Protein AF-A0A432WE19-F1 (afdb_monomer_lite)

Radius of gyration: 10.97 Å; chains: 1; bounding box: 22×26×28 Å

pLDDT: mean 86.85, std 5.95, range [67.19, 95.38]

Foldseek 3Di:
DDPVLVVVVLVVCQVCVVVVRFFDFPVNLCVSVVNDCDPVNVVVLVVCVVVVQWDQPCDRRGRIGGDHRDPDD

Sequence (73 aa):
MNTERRQLIKSGFNRFYSEGFTKWSEENVKKIFDGELGSDEVGFLQSLEDKGYIKLVGEADCFVLILNKIDEL

Secondary structure (DSSP, 8-state):
--HHHHHHHHHHHHHHHHTT--EE-HHHHHHHTTT---HHHHHHHHHHHHTTSEEE---SS-SEEE-S-----

Organism: NCBI:txid1928574

Structure (mmCIF, N/CA/C/O backbone):
data_AF-A0A432WE19-F1
#
_entry.id   AF-A0A432WE19-F1
#
loop_
_atom_site.group_PDB
_atom_site.id
_atom_site.type_symbol
_atom_site.label_atom_id
_atom_site.label_alt_id
_atom_site.label_comp_id
_atom_site.label_asym_id
_atom_site.label_entity_id
_atom_site.label_seq_id
_atom_site.pdbx_PDB_ins_code
_atom_site.Cartn_x
_atom_site.Cartn_y
_atom_site.Cartn_z
_atom_site.occupancy
_atom_site.B_iso_or_equiv
_atom_site.auth_seq_id
_atom_site.auth_comp_id
_atom_site.auth_asym_id
_atom_site.auth_atom_id
_atom_site.pdbx_PDB_model_num
ATOM 1 N N . MET A 1 1 ? 12.279 -3.704 -8.449 1.00 76.44 1 MET A N 1
ATOM 2 C CA . MET A 1 1 ? 12.336 -3.418 -6.995 1.00 76.44 1 MET A CA 1
ATOM 3 C C . MET A 1 1 ? 12.883 -4.622 -6.228 1.00 76.44 1 MET A C 1
ATOM 5 O O . MET A 1 1 ? 12.416 -5.736 -6.457 1.00 76.44 1 MET A O 1
ATOM 9 N N . ASN A 1 2 ? 13.854 -4.407 -5.330 1.00 82.69 2 ASN A N 1
ATOM 10 C CA . ASN A 1 2 ? 14.500 -5.468 -4.543 1.00 82.69 2 ASN A CA 1
ATOM 11 C C . ASN A 1 2 ? 13.637 -5.963 -3.356 1.00 82.69 2 ASN A C 1
ATOM 13 O O . ASN A 1 2 ? 12.644 -5.338 -2.976 1.00 82.69 2 ASN A O 1
ATOM 17 N N . THR A 1 3 ? 14.013 -7.106 -2.775 1.00 86.75 3 THR A N 1
ATOM 18 C CA . THR A 1 3 ? 13.276 -7.754 -1.675 1.00 86.75 3 THR A CA 1
ATOM 19 C C . THR A 1 3 ? 13.242 -6.907 -0.402 1.00 86.75 3 THR A C 1
ATOM 21 O O . THR A 1 3 ? 12.209 -6.852 0.259 1.00 86.75 3 THR A O 1
ATOM 24 N N . GLU A 1 4 ? 14.331 -6.214 -0.067 1.00 85.69 4 GLU A N 1
ATOM 25 C CA . GLU A 1 4 ? 14.420 -5.385 1.143 1.00 85.69 4 GLU A CA 1
ATOM 26 C C . GLU A 1 4 ? 13.397 -4.244 1.131 1.00 85.69 4 GLU A C 1
ATOM 28 O O . GLU A 1 4 ? 12.682 -4.039 2.113 1.00 85.69 4 GLU A O 1
ATOM 33 N N . ARG A 1 5 ? 13.239 -3.562 -0.011 1.00 83.62 5 ARG A N 1
ATOM 34 C CA . ARG A 1 5 ? 12.268 -2.471 -0.166 1.00 83.62 5 ARG A CA 1
ATOM 35 C C . ARG A 1 5 ? 10.828 -2.967 -0.024 1.00 83.62 5 ARG A C 1
ATOM 37 O O . ARG A 1 5 ? 10.032 -2.343 0.674 1.00 83.62 5 ARG A O 1
ATOM 44 N N . ARG A 1 6 ? 10.508 -4.142 -0.588 1.00 88.00 6 ARG A N 1
ATOM 45 C CA . ARG A 1 6 ? 9.195 -4.803 -0.408 1.00 88.00 6 ARG A CA 1
ATOM 46 C C . ARG A 1 6 ? 8.895 -5.091 1.064 1.00 88.00 6 ARG A C 1
ATOM 48 O O . ARG A 1 6 ? 7.782 -4.838 1.522 1.00 88.00 6 ARG A O 1
ATOM 55 N N . GLN A 1 7 ? 9.884 -5.587 1.812 1.00 88.38 7 GLN A N 1
ATOM 56 C CA . GLN A 1 7 ? 9.735 -5.867 3.246 1.00 88.38 7 GLN A CA 1
ATOM 57 C C . GLN A 1 7 ? 9.541 -4.591 4.070 1.00 88.38 7 GLN A C 1
ATOM 59 O O . GLN A 1 7 ? 8.749 -4.589 5.016 1.00 88.38 7 GLN A O 1
ATOM 64 N N . LEU A 1 8 ? 10.213 -3.497 3.702 1.00 85.81 8 LEU A N 1
ATOM 65 C CA . LEU A 1 8 ? 10.059 -2.208 4.371 1.00 85.81 8 LEU A CA 1
ATOM 66 C C . LEU A 1 8 ? 8.637 -1.651 4.199 1.00 85.81 8 LEU A C 1
ATOM 68 O O . LEU A 1 8 ? 8.012 -1.266 5.186 1.00 85.81 8 LEU A O 1
ATOM 72 N N . ILE A 1 9 ? 8.086 -1.701 2.981 1.00 85.12 9 ILE A N 1
ATOM 73 C CA . ILE A 1 9 ? 6.702 -1.276 2.699 1.00 85.12 9 ILE A CA 1
ATOM 74 C C . ILE A 1 9 ? 5.705 -2.141 3.464 1.00 85.12 9 ILE A C 1
ATOM 76 O O . ILE A 1 9 ? 4.845 -1.609 4.162 1.00 85.12 9 ILE A O 1
ATOM 80 N N . LYS A 1 10 ? 5.856 -3.472 3.400 1.00 89.69 10 LYS A N 1
ATOM 81 C CA . LYS A 1 10 ? 5.030 -4.411 4.175 1.00 89.69 10 LYS A CA 1
ATOM 82 C C . LYS A 1 10 ? 5.052 -4.076 5.663 1.00 89.69 10 LYS A C 1
ATOM 84 O O . LYS A 1 10 ? 4.002 -4.034 6.297 1.00 89.69 10 LYS A O 1
ATOM 89 N N . SER A 1 11 ? 6.234 -3.830 6.223 1.00 88.69 11 SER A N 1
ATOM 90 C CA . SER A 1 11 ? 6.386 -3.503 7.644 1.00 88.69 11 SER A CA 1
ATOM 91 C C . SER A 1 11 ? 5.718 -2.172 7.988 1.00 88.69 11 SER A C 1
ATOM 93 O O . SER A 1 11 ? 5.025 -2.085 9.001 1.00 88.69 11 SER A O 1
ATOM 95 N N . GLY A 1 12 ? 5.861 -1.160 7.127 1.00 86.75 12 GLY A N 1
ATOM 96 C CA . GLY A 1 12 ? 5.191 0.131 7.273 1.00 86.75 12 GLY A CA 1
ATOM 97 C C . GLY A 1 12 ? 3.668 0.002 7.237 1.00 86.75 12 GLY A C 1
ATOM 98 O O . GLY A 1 12 ? 2.993 0.469 8.152 1.00 86.75 12 GLY A O 1
ATOM 99 N N . PHE A 1 13 ? 3.126 -0.693 6.237 1.00 88.94 13 PHE A N 1
ATOM 100 C CA . PHE A 1 13 ? 1.682 -0.895 6.096 1.00 88.94 13 PHE A CA 1
ATOM 101 C C . PHE A 1 13 ? 1.115 -1.704 7.268 1.00 88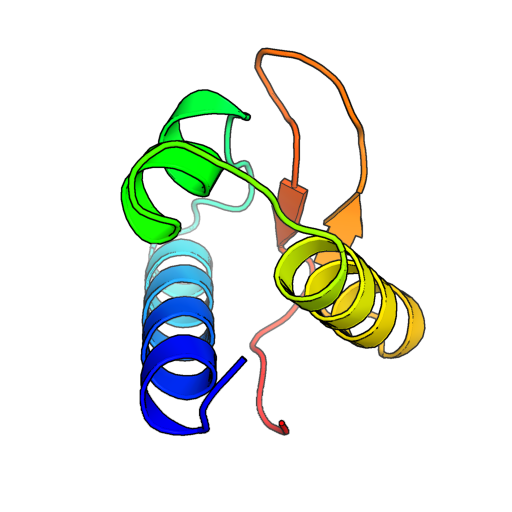.94 13 PHE A C 1
ATOM 103 O O . PHE A 1 13 ? 0.122 -1.298 7.866 1.00 88.94 13 PHE A O 1
ATOM 110 N N . ASN A 1 14 ? 1.775 -2.793 7.672 1.00 91.56 14 ASN A N 1
ATOM 111 C CA . ASN A 1 14 ? 1.327 -3.618 8.797 1.00 91.56 14 ASN A CA 1
ATOM 112 C C . ASN A 1 14 ? 1.352 -2.868 10.129 1.00 91.56 14 ASN A C 1
ATOM 114 O O . ASN A 1 14 ? 0.453 -3.050 10.954 1.00 91.56 14 ASN A O 1
ATOM 118 N N . ARG A 1 15 ? 2.367 -2.026 10.345 1.00 89.19 15 ARG A N 1
ATOM 119 C CA . ARG A 1 15 ? 2.438 -1.169 11.527 1.00 89.19 15 ARG A CA 1
ATOM 120 C C . ARG A 1 15 ? 1.262 -0.197 11.555 1.00 89.19 15 ARG A C 1
ATOM 122 O O . ARG A 1 15 ? 0.547 -0.157 12.548 1.00 89.19 15 ARG A O 1
ATOM 129 N N . PHE A 1 16 ? 1.032 0.520 10.460 1.00 85.75 16 PHE A N 1
ATOM 130 C CA . PHE A 1 16 ? -0.056 1.495 10.360 1.00 85.75 16 PHE A CA 1
ATOM 131 C C . PHE A 1 16 ? -1.427 0.843 10.542 1.00 85.75 16 PHE A C 1
ATOM 133 O O . PHE A 1 16 ? -2.231 1.325 11.336 1.00 85.75 16 PHE A O 1
ATOM 140 N N . TYR A 1 17 ? -1.649 -0.304 9.896 1.00 87.44 17 TYR A N 1
ATOM 141 C CA . TYR A 1 17 ? -2.861 -1.095 10.076 1.00 87.44 17 TYR A CA 1
ATOM 142 C C . TYR A 1 17 ? -3.091 -1.466 11.548 1.00 87.44 17 TYR A C 1
ATOM 144 O O . TYR A 1 17 ? -4.193 -1.297 12.064 1.00 87.44 17 TYR A O 1
ATOM 152 N N . SER A 1 18 ? -2.040 -1.905 12.248 1.00 87.31 18 SER A N 1
ATOM 153 C CA . SER A 1 18 ? -2.116 -2.271 13.672 1.00 87.31 18 SER A CA 1
ATOM 154 C C . SER A 1 18 ? -2.350 -1.065 14.591 1.00 87.31 18 SER A C 1
ATOM 156 O O . SER A 1 18 ? -2.946 -1.212 15.653 1.00 87.31 18 SER A O 1
ATOM 158 N N . GLU A 1 19 ? -1.909 0.126 14.183 1.00 87.44 19 GLU A N 1
ATOM 159 C CA . GLU A 1 19 ? -2.150 1.398 14.877 1.00 87.44 19 GLU A CA 1
ATOM 160 C C . GLU A 1 19 ? -3.529 2.012 14.527 1.00 87.44 19 GLU A C 1
ATOM 162 O O . GLU A 1 19 ? -3.884 3.070 15.044 1.00 87.44 19 GLU A O 1
ATOM 167 N N . GLY A 1 20 ? -4.333 1.355 13.677 1.00 86.12 20 GLY A N 1
ATOM 168 C CA . GLY A 1 20 ? -5.661 1.818 13.247 1.00 86.12 20 GLY A CA 1
ATOM 169 C C . GLY A 1 20 ? -5.640 2.834 12.098 1.00 86.12 20 GLY A C 1
ATOM 170 O O . GLY A 1 20 ? -6.690 3.332 11.688 1.00 86.12 20 GLY A O 1
ATOM 171 N N . PHE A 1 21 ? -4.463 3.129 11.543 1.00 85.31 21 PHE A N 1
ATOM 172 C CA . PHE A 1 21 ? -4.298 4.013 10.397 1.00 85.31 21 PHE A CA 1
ATOM 173 C C . PHE A 1 21 ? -4.361 3.213 9.096 1.00 85.31 21 PHE A C 1
ATOM 175 O O . PHE A 1 21 ? -3.424 2.513 8.722 1.00 85.31 21 PHE A O 1
ATOM 182 N N . THR A 1 22 ? -5.465 3.344 8.366 1.00 87.38 22 THR A N 1
ATOM 183 C CA . THR A 1 22 ? -5.668 2.617 7.103 1.00 87.38 22 THR A CA 1
ATOM 184 C C . THR A 1 22 ? -5.428 3.472 5.867 1.00 87.38 22 THR A C 1
ATOM 186 O O . THR A 1 22 ? -5.302 2.927 4.780 1.00 87.38 22 THR A O 1
ATOM 189 N N . LYS A 1 23 ? -5.340 4.799 5.991 1.00 91.38 23 LYS A N 1
ATOM 190 C CA . LYS A 1 23 ? -5.190 5.710 4.847 1.00 9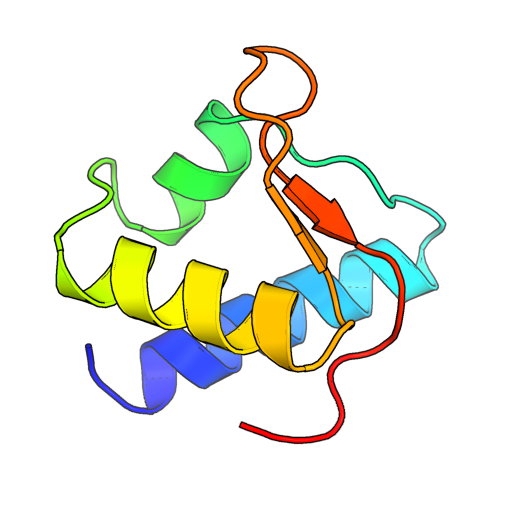1.38 23 LYS A CA 1
ATOM 191 C C . LYS A 1 23 ? -3.776 6.248 4.744 1.00 91.38 23 LYS A C 1
ATOM 1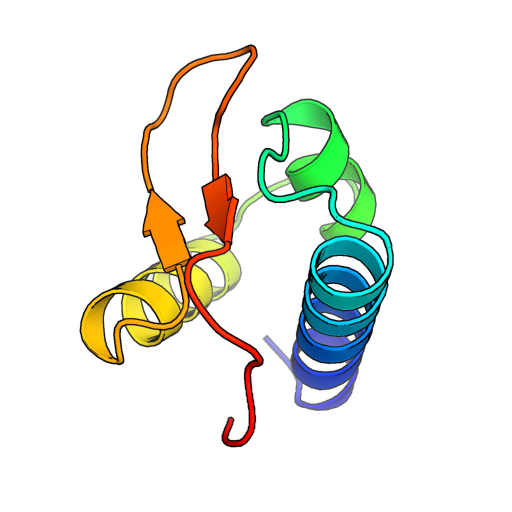93 O O . LYS A 1 23 ? -3.224 6.738 5.727 1.00 91.38 23 LYS A O 1
ATOM 198 N N . TRP A 1 24 ? -3.221 6.192 3.543 1.00 88.38 24 TRP A N 1
ATOM 199 C CA . TRP A 1 24 ? -1.926 6.768 3.211 1.00 88.38 24 TRP A CA 1
ATOM 200 C C . TRP A 1 24 ? -2.084 7.774 2.081 1.00 88.38 24 TRP A C 1
ATOM 202 O O . TRP A 1 24 ? -2.655 7.448 1.042 1.00 88.38 24 TRP A O 1
ATOM 212 N N . SER A 1 25 ? -1.562 8.983 2.282 1.00 87.19 25 SER A N 1
ATOM 213 C CA . SER A 1 25 ? -1.463 9.996 1.233 1.00 87.19 25 SER A CA 1
ATOM 214 C C . SER A 1 25 ? -0.394 9.622 0.209 1.00 87.19 25 SER A C 1
ATOM 216 O O . SER A 1 25 ? 0.521 8.839 0.491 1.00 87.19 25 SER A O 1
ATOM 218 N N . GLU A 1 26 ? -0.477 10.225 -0.974 1.00 84.75 26 GLU A N 1
ATOM 219 C CA . GLU A 1 26 ? 0.530 10.043 -2.022 1.00 84.75 26 GLU A CA 1
ATOM 220 C C . GLU A 1 26 ? 1.925 10.469 -1.533 1.00 84.75 26 GLU A C 1
ATOM 222 O O . GLU A 1 26 ? 2.922 9.815 -1.832 1.00 84.75 26 GLU A O 1
ATOM 227 N N . GLU A 1 27 ? 2.003 11.519 -0.711 1.00 85.19 27 GLU A N 1
ATOM 228 C CA . GLU A 1 27 ? 3.254 11.993 -0.114 1.00 85.19 27 GLU A CA 1
ATOM 229 C C . GLU A 1 27 ? 3.895 10.943 0.805 1.00 85.19 27 GLU A C 1
ATOM 231 O O . GLU A 1 27 ? 5.099 10.702 0.717 1.00 85.19 27 GLU A O 1
ATOM 236 N N . ASN A 1 28 ? 3.109 10.284 1.665 1.00 82.12 28 ASN A N 1
ATOM 237 C CA . ASN A 1 28 ? 3.622 9.233 2.549 1.00 82.12 28 ASN A CA 1
ATOM 238 C C . ASN A 1 28 ? 4.156 8.047 1.749 1.00 82.12 28 ASN A C 1
ATOM 240 O O . ASN A 1 28 ? 5.208 7.498 2.070 1.00 82.12 28 ASN A O 1
ATOM 244 N N . VAL A 1 29 ? 3.449 7.686 0.680 1.00 81.81 29 VAL A N 1
ATOM 245 C CA . VAL A 1 29 ? 3.875 6.629 -0.233 1.00 81.81 29 VAL A CA 1
ATOM 246 C C . VAL A 1 29 ? 5.181 7.029 -0.926 1.00 81.81 29 VAL A C 1
ATOM 248 O O . VAL A 1 29 ? 6.161 6.291 -0.846 1.00 81.81 29 VAL A O 1
ATOM 251 N N . LYS A 1 30 ? 5.263 8.233 -1.501 1.00 82.75 30 LYS A N 1
ATOM 252 C CA . LYS A 1 30 ? 6.489 8.752 -2.129 1.00 82.75 30 LYS A CA 1
ATOM 253 C C . LYS A 1 30 ? 7.669 8.824 -1.162 1.00 82.75 30 LYS A C 1
ATOM 255 O O . LYS A 1 30 ? 8.770 8.470 -1.559 1.00 82.75 30 LYS A O 1
ATOM 260 N N . LYS A 1 31 ? 7.467 9.204 0.105 1.00 81.25 31 LYS A N 1
ATOM 261 C CA . LYS A 1 31 ? 8.534 9.211 1.127 1.00 81.25 31 LYS A CA 1
ATOM 262 C C . LYS A 1 31 ? 9.156 7.833 1.353 1.00 81.25 31 LYS A C 1
ATOM 264 O O . LYS A 1 31 ? 10.345 7.757 1.627 1.00 81.25 31 LYS A O 1
ATOM 269 N N . ILE A 1 32 ? 8.381 6.755 1.226 1.00 76.81 32 ILE A N 1
ATOM 270 C CA . ILE A 1 32 ? 8.909 5.383 1.311 1.00 76.81 32 ILE A CA 1
ATOM 271 C C . ILE A 1 32 ? 9.666 4.977 0.046 1.00 76.81 32 ILE A C 1
ATOM 273 O O . ILE A 1 32 ? 10.605 4.183 0.105 1.00 76.81 32 ILE A O 1
ATOM 277 N N . PHE A 1 33 ? 9.268 5.528 -1.094 1.00 76.88 33 PHE A N 1
ATOM 278 C CA . PHE A 1 33 ? 9.871 5.242 -2.388 1.00 76.88 33 PHE A CA 1
ATOM 279 C C . PHE A 1 33 ? 10.949 6.254 -2.808 1.00 76.88 33 PHE A C 1
ATOM 281 O O . PHE A 1 33 ? 11.330 6.286 -3.975 1.00 76.88 33 PHE A O 1
ATOM 288 N N . ASP A 1 34 ? 11.495 7.034 -1.869 1.00 75.75 34 ASP A N 1
ATOM 289 C CA . ASP A 1 34 ? 12.515 8.064 -2.128 1.00 75.75 34 ASP A CA 1
ATOM 290 C C . ASP A 1 34 ? 12.094 9.101 -3.190 1.00 75.75 34 ASP A C 1
ATOM 292 O O . ASP A 1 34 ? 12.909 9.635 -3.936 1.00 75.75 34 ASP A O 1
ATOM 296 N N . GLY A 1 35 ? 10.797 9.410 -3.240 1.00 67.19 35 GLY A N 1
ATOM 297 C CA . GLY A 1 35 ? 10.221 10.507 -4.017 1.00 67.19 35 GLY A CA 1
ATOM 298 C C . GLY A 1 35 ? 9.520 10.097 -5.311 1.00 67.19 35 GLY A C 1
ATOM 299 O O . GLY A 1 35 ? 8.602 10.806 -5.725 1.00 67.19 35 GLY A O 1
ATOM 300 N N . GLU A 1 36 ? 9.860 8.953 -5.910 1.00 73.00 36 GLU A N 1
ATOM 301 C CA . GLU A 1 36 ? 9.293 8.538 -7.200 1.00 73.00 36 GLU A CA 1
ATOM 302 C C . GLU A 1 36 ? 8.700 7.126 -7.169 1.00 73.00 36 GLU A C 1
ATOM 304 O O . GLU A 1 36 ? 9.343 6.145 -6.800 1.00 73.00 36 GLU A O 1
ATOM 309 N N . LEU A 1 37 ? 7.441 7.033 -7.603 1.00 77.50 37 LEU A N 1
ATOM 310 C CA . LEU A 1 37 ? 6.767 5.772 -7.889 1.00 77.50 37 LEU A CA 1
ATOM 311 C C . LEU A 1 37 ? 7.139 5.336 -9.308 1.00 77.50 37 LEU A C 1
ATOM 313 O O . LEU A 1 37 ? 6.476 5.705 -10.278 1.00 77.50 37 LEU A O 1
ATOM 317 N N . GLY A 1 38 ? 8.224 4.573 -9.422 1.00 82.56 38 GLY A N 1
ATOM 318 C CA . GLY A 1 38 ? 8.608 3.920 -10.666 1.00 82.56 38 GLY A CA 1
ATOM 319 C C . GLY A 1 38 ? 7.631 2.810 -11.067 1.00 82.56 38 GLY A C 1
ATOM 320 O O . GLY A 1 38 ? 6.744 2.406 -10.311 1.00 82.56 38 GLY A O 1
ATOM 321 N N . SER A 1 39 ? 7.809 2.274 -12.275 1.00 86.00 39 SER A N 1
ATOM 322 C CA . SER A 1 39 ? 6.984 1.174 -12.795 1.00 86.00 39 SER A CA 1
ATOM 323 C C . SER A 1 39 ? 7.009 -0.070 -11.903 1.00 86.00 39 SER A C 1
ATOM 325 O O . SER A 1 39 ? 6.000 -0.761 -11.777 1.00 86.00 39 SER A O 1
ATOM 327 N N . ASP A 1 40 ? 8.143 -0.344 -11.258 1.00 86.19 40 ASP A N 1
ATOM 328 C CA . ASP A 1 40 ? 8.303 -1.494 -10.368 1.00 86.19 40 ASP A CA 1
ATOM 329 C C . ASP A 1 40 ? 7.511 -1.328 -9.064 1.00 86.19 40 ASP A C 1
ATOM 331 O O . ASP A 1 40 ? 6.917 -2.286 -8.564 1.00 86.19 40 ASP A O 1
ATOM 335 N N . GLU A 1 41 ? 7.519 -0.121 -8.500 1.00 86.31 41 GLU A N 1
ATOM 336 C CA . GLU A 1 41 ? 6.768 0.246 -7.304 1.00 86.31 41 GLU A CA 1
ATOM 337 C C . GLU A 1 41 ? 5.262 0.205 -7.571 1.00 86.31 41 GLU A C 1
ATOM 339 O O . GLU A 1 41 ? 4.512 -0.377 -6.786 1.00 86.31 41 GLU A O 1
ATOM 344 N N . VAL A 1 42 ? 4.831 0.751 -8.712 1.00 87.12 42 VAL A N 1
ATOM 345 C CA . VAL A 1 42 ? 3.432 0.696 -9.156 1.00 87.12 42 VAL A CA 1
ATOM 346 C C . VAL A 1 42 ? 2.984 -0.752 -9.349 1.00 87.12 42 VAL A C 1
ATOM 348 O O . VAL A 1 42 ? 1.958 -1.142 -8.795 1.00 87.12 42 VAL A O 1
ATOM 351 N N . GLY A 1 43 ? 3.774 -1.573 -10.049 1.00 90.88 43 GLY A N 1
ATOM 352 C CA . GLY A 1 43 ? 3.453 -2.988 -10.257 1.00 90.88 43 GLY A CA 1
ATOM 353 C C . GLY A 1 43 ? 3.366 -3.779 -8.949 1.00 90.88 43 GLY A C 1
ATOM 354 O O . GLY A 1 43 ? 2.534 -4.673 -8.801 1.00 90.88 43 GLY A O 1
ATOM 355 N N . PHE A 1 44 ? 4.178 -3.427 -7.952 1.00 90.00 44 PHE A N 1
ATOM 356 C CA . PHE A 1 44 ? 4.078 -4.035 -6.630 1.00 90.00 44 PHE A CA 1
ATOM 357 C C . PHE A 1 44 ? 2.817 -3.614 -5.870 1.00 90.00 44 PHE A C 1
ATOM 359 O O . PHE A 1 44 ? 2.146 -4.477 -5.304 1.00 90.00 44 PHE A O 1
ATOM 366 N N . LEU A 1 45 ? 2.469 -2.325 -5.869 1.00 90.62 45 LEU A N 1
ATOM 367 C CA . LEU A 1 45 ? 1.233 -1.848 -5.243 1.00 90.62 45 LEU A CA 1
ATOM 368 C C . LEU A 1 45 ? -0.003 -2.484 -5.892 1.00 90.62 45 LEU A C 1
ATOM 370 O O . LEU A 1 45 ? -0.884 -2.950 -5.175 1.00 90.62 45 LEU A O 1
ATOM 374 N N . GLN A 1 46 ? -0.017 -2.606 -7.221 1.00 93.12 46 GLN A N 1
ATOM 375 C CA . GLN A 1 46 ? -1.051 -3.345 -7.951 1.00 93.12 46 GLN A CA 1
ATOM 376 C C . GLN A 1 46 ? -1.118 -4.809 -7.503 1.00 93.12 46 GLN A C 1
ATOM 378 O O . GLN A 1 46 ? -2.194 -5.305 -7.196 1.00 93.12 46 GLN A O 1
ATOM 383 N N . SER A 1 47 ? 0.025 -5.486 -7.335 1.00 93.94 47 SER A N 1
ATOM 384 C CA . SER A 1 47 ? 0.030 -6.873 -6.845 1.00 93.94 47 SER A CA 1
ATOM 385 C C . SER A 1 47 ? -0.531 -7.030 -5.423 1.00 93.94 47 SER A C 1
ATOM 387 O O . SER A 1 47 ? -1.082 -8.077 -5.088 1.00 93.94 47 SER A O 1
ATOM 389 N N . LEU A 1 48 ? -0.393 -6.011 -4.567 1.00 93.75 48 LEU A N 1
ATOM 390 C CA . LEU A 1 48 ? -0.987 -6.007 -3.227 1.00 93.75 48 LEU A CA 1
ATOM 391 C C . LEU A 1 48 ? -2.493 -5.723 -3.271 1.00 93.75 48 LEU A C 1
ATOM 393 O O . LEU A 1 48 ? -3.233 -6.259 -2.446 1.00 93.75 48 LEU A O 1
ATOM 397 N N . GLU A 1 49 ? -2.933 -4.890 -4.214 1.00 95.31 49 GLU A N 1
ATOM 398 C CA . GLU A 1 49 ? -4.347 -4.628 -4.480 1.00 95.31 49 GLU A CA 1
ATOM 399 C C . GLU A 1 49 ? -5.051 -5.876 -5.025 1.00 95.31 49 GLU A C 1
ATOM 401 O O . GLU A 1 49 ? -6.079 -6.275 -4.481 1.00 95.31 49 GLU A O 1
ATOM 406 N N . ASP A 1 50 ? -4.446 -6.567 -5.994 1.00 95.38 50 ASP A N 1
ATOM 407 C CA . ASP A 1 50 ? -4.961 -7.822 -6.556 1.00 95.38 50 ASP A CA 1
ATOM 408 C C . ASP A 1 50 ? -5.100 -8.923 -5.491 1.00 95.38 50 ASP A C 1
ATOM 410 O O . ASP A 1 50 ? -6.033 -9.726 -5.523 1.00 95.38 50 ASP A O 1
ATOM 414 N N . LYS A 1 51 ? -4.188 -8.949 -4.510 1.00 94.44 51 LYS A N 1
ATOM 415 C CA . LYS A 1 51 ? -4.246 -9.861 -3.353 1.00 94.44 51 LYS A CA 1
ATOM 416 C C . LYS A 1 51 ? -5.233 -9.402 -2.265 1.00 94.44 51 LYS A C 1
ATOM 418 O O . LYS A 1 51 ? -5.432 -10.122 -1.290 1.00 94.44 51 LYS A O 1
ATOM 423 N N . GLY A 1 52 ? -5.846 -8.223 -2.398 1.00 94.25 52 GLY A N 1
ATOM 424 C CA . GLY A 1 52 ? -6.835 -7.689 -1.455 1.00 94.25 52 GLY A CA 1
ATOM 425 C C . GLY A 1 52 ? -6.252 -7.139 -0.148 1.00 94.25 52 GLY A C 1
ATOM 426 O O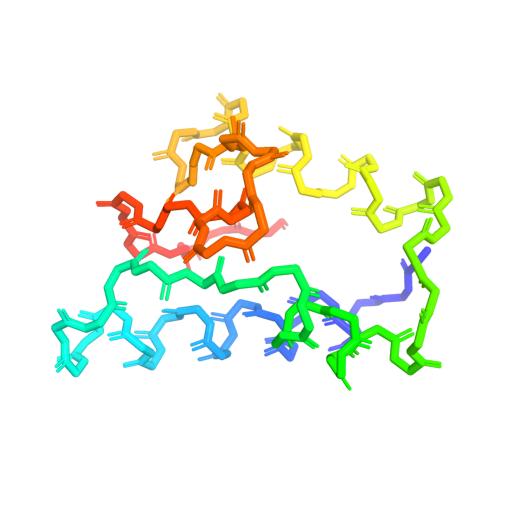 . GLY A 1 52 ? -6.980 -6.977 0.836 1.00 94.25 52 GLY A O 1
ATOM 427 N N . TYR A 1 53 ? -4.948 -6.853 -0.104 1.00 94.81 53 TYR A N 1
ATOM 428 C CA . TYR A 1 53 ? -4.316 -6.245 1.070 1.00 94.81 53 TYR A CA 1
ATOM 429 C C . TYR A 1 53 ? -4.518 -4.736 1.120 1.00 94.81 53 TYR A C 1
ATOM 431 O O . TYR A 1 53 ? -4.636 -4.160 2.204 1.00 94.81 53 TYR A O 1
ATOM 439 N N . ILE A 1 54 ? -4.560 -4.099 -0.048 1.00 94.88 54 ILE A N 1
ATOM 440 C CA . ILE A 1 54 ? -4.760 -2.661 -0.185 1.00 94.88 54 ILE A CA 1
ATOM 441 C C . ILE A 1 54 ? -5.799 -2.350 -1.262 1.00 94.88 54 ILE A C 1
ATOM 443 O O . ILE A 1 54 ? -6.234 -3.231 -1.995 1.00 94.88 54 ILE A O 1
ATOM 447 N N . LYS A 1 55 ? -6.159 -1.075 -1.371 1.00 95.19 55 LYS A N 1
ATOM 448 C CA . LYS A 1 55 ? -6.862 -0.494 -2.510 1.00 95.19 55 LYS A CA 1
ATOM 449 C C . LYS A 1 55 ? -6.163 0.792 -2.931 1.00 95.19 55 LYS A C 1
ATOM 451 O O . LYS A 1 55 ? -5.889 1.641 -2.076 1.00 95.19 55 LYS A O 1
ATOM 456 N N . LEU A 1 56 ? -5.891 0.943 -4.221 1.00 93.06 56 LEU A N 1
ATOM 457 C CA . LEU A 1 56 ? -5.380 2.177 -4.799 1.00 93.06 56 LEU A CA 1
ATOM 458 C C . LEU A 1 56 ? -6.563 3.108 -5.063 1.00 93.06 56 LEU A C 1
ATOM 460 O O . LEU A 1 56 ? -7.503 2.784 -5.784 1.00 93.06 56 LEU A O 1
ATOM 464 N N . VAL A 1 57 ? -6.542 4.261 -4.404 1.00 92.62 57 VAL A N 1
ATOM 465 C CA . VAL A 1 57 ? -7.611 5.264 -4.484 1.00 92.62 57 VAL A CA 1
ATOM 466 C C . VAL A 1 57 ? -7.192 6.412 -5.403 1.00 92.62 57 VAL A C 1
ATOM 468 O O . VAL A 1 57 ? -8.019 6.932 -6.143 1.00 92.62 57 VAL A O 1
ATOM 471 N N . GLY A 1 58 ? -5.898 6.754 -5.425 1.00 82.81 58 GLY A N 1
ATOM 472 C CA . GLY A 1 58 ? -5.352 7.753 -6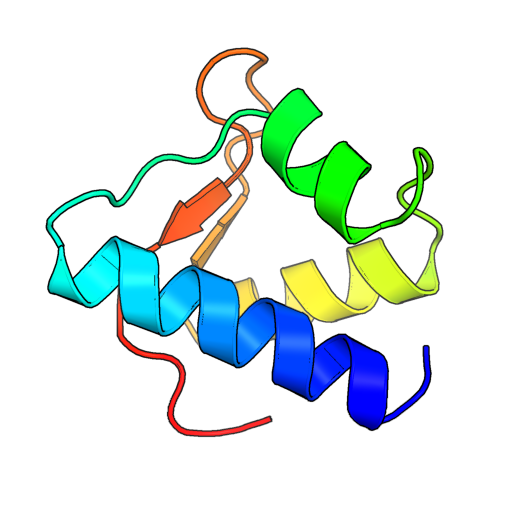.350 1.00 82.81 58 GLY A CA 1
ATOM 473 C C . GLY A 1 58 ? -5.705 9.207 -6.016 1.00 82.81 58 GLY A C 1
ATOM 474 O O . GLY A 1 58 ? -5.454 10.088 -6.833 1.00 82.81 58 GLY A O 1
ATOM 475 N N . GLU A 1 59 ? -6.266 9.477 -4.835 1.00 84.56 59 GLU A N 1
ATOM 476 C CA . GLU A 1 59 ? -6.538 10.833 -4.356 1.00 84.56 59 GLU A CA 1
ATOM 477 C C . GLU A 1 59 ? -5.354 11.363 -3.533 1.00 84.56 59 GLU A C 1
ATOM 479 O O . GLU A 1 59 ? -4.629 10.599 -2.893 1.00 84.56 59 GLU A O 1
ATOM 484 N N . ALA A 1 60 ? -5.163 12.686 -3.503 1.00 76.19 60 ALA A N 1
ATOM 485 C CA . ALA A 1 60 ? -4.035 13.307 -2.798 1.00 76.19 60 ALA A CA 1
ATOM 486 C C . ALA A 1 60 ? -3.998 12.933 -1.300 1.00 76.19 60 ALA A C 1
ATOM 488 O O . ALA A 1 60 ? -2.955 12.535 -0.770 1.00 76.19 60 ALA A O 1
ATOM 489 N N . ASP A 1 61 ? -5.161 12.981 -0.644 1.00 82.75 61 ASP A N 1
ATOM 490 C CA . ASP A 1 61 ? -5.317 12.706 0.790 1.00 82.75 61 ASP A CA 1
ATOM 491 C C . ASP A 1 61 ? -5.497 11.210 1.103 1.00 82.75 61 ASP A C 1
ATOM 493 O O . ASP A 1 61 ? -5.391 10.778 2.254 1.00 82.75 61 ASP A O 1
ATOM 497 N N . CYS A 1 62 ? -5.767 10.397 0.081 1.00 86.94 62 CYS A N 1
ATOM 498 C CA . CYS A 1 62 ? -5.906 8.954 0.188 1.00 86.94 62 CYS A CA 1
ATOM 499 C C . CYS A 1 62 ? -5.464 8.319 -1.129 1.00 86.94 62 CYS A C 1
ATOM 501 O O . CYS A 1 62 ? -6.243 8.158 -2.062 1.00 86.94 62 CYS A O 1
ATOM 503 N N . PHE A 1 63 ? -4.188 7.961 -1.198 1.00 90.62 63 PHE A N 1
ATOM 504 C CA . PHE A 1 63 ? -3.601 7.290 -2.349 1.00 90.62 63 PHE A CA 1
ATOM 505 C C . PHE A 1 63 ? -3.701 5.770 -2.203 1.00 90.62 63 PHE A C 1
ATOM 507 O O . PHE A 1 63 ? -4.067 5.078 -3.151 1.00 90.62 63 PHE A O 1
ATOM 514 N N . VAL A 1 64 ? -3.448 5.260 -0.992 1.00 92.88 64 VAL A N 1
ATOM 515 C CA . VAL A 1 64 ? -3.559 3.839 -0.629 1.00 92.88 64 VAL A CA 1
ATOM 516 C C . VAL A 1 64 ? -4.468 3.688 0.589 1.00 92.88 64 VAL A C 1
ATOM 518 O O . VAL A 1 64 ? -4.301 4.383 1.594 1.00 92.88 64 VAL A O 1
ATOM 521 N N . LEU A 1 65 ? -5.406 2.744 0.513 1.00 93.94 65 LEU A N 1
ATOM 522 C CA . LEU A 1 65 ? -6.191 2.260 1.644 1.00 93.94 65 LEU A CA 1
ATOM 523 C C . LEU A 1 65 ? -5.721 0.849 2.017 1.00 93.94 65 LEU A C 1
ATOM 525 O O . LEU A 1 65 ? -5.817 -0.063 1.205 1.00 93.94 65 LEU A O 1
ATOM 529 N N . ILE A 1 66 ? -5.229 0.657 3.236 1.00 92.75 66 ILE A N 1
ATOM 530 C CA . ILE A 1 66 ? -4.803 -0.638 3.769 1.00 92.75 66 ILE A CA 1
ATOM 531 C C . ILE A 1 66 ? -6.038 -1.365 4.303 1.00 92.75 66 ILE A C 1
ATOM 533 O O . ILE A 1 66 ? -6.685 -0.899 5.242 1.00 92.75 66 ILE A O 1
ATOM 537 N N . LEU A 1 67 ? -6.373 -2.494 3.683 1.00 93.38 67 LEU A N 1
ATOM 538 C CA . LEU A 1 67 ? -7.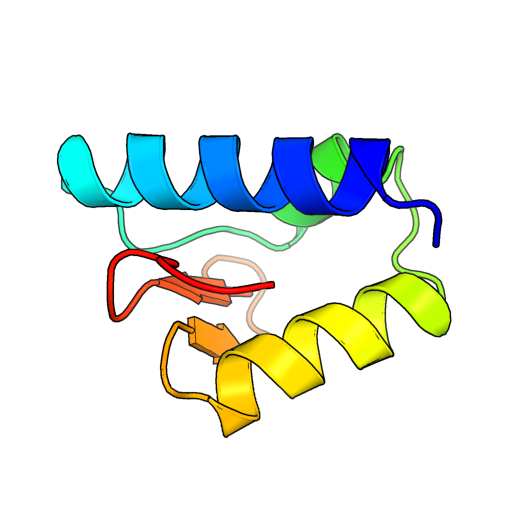567 -3.282 3.986 1.00 93.38 67 LEU A CA 1
ATOM 539 C C . LEU A 1 67 ? -7.276 -4.379 5.007 1.00 93.38 67 LEU A C 1
ATOM 541 O O . LEU A 1 67 ? -8.094 -4.640 5.886 1.00 93.38 67 LEU A O 1
ATOM 545 N N . ASN A 1 68 ? -6.103 -4.999 4.890 1.00 91.50 68 ASN A N 1
ATOM 546 C CA . ASN A 1 68 ? -5.687 -6.135 5.696 1.00 91.50 68 ASN A CA 1
ATOM 547 C C . ASN A 1 68 ? -4.191 -6.070 5.998 1.00 91.50 68 ASN A C 1
ATOM 549 O O . ASN A 1 68 ? -3.418 -5.393 5.317 1.00 91.50 68 ASN A O 1
ATOM 553 N N . LYS A 1 69 ? -3.777 -6.848 6.997 1.00 91.62 69 LYS A N 1
ATOM 554 C CA . LYS A 1 69 ? -2.367 -7.138 7.234 1.00 91.62 69 LYS A CA 1
ATOM 555 C C . LYS A 1 69 ? -1.787 -7.891 6.030 1.00 91.62 69 LYS A C 1
ATOM 557 O O . LYS A 1 69 ? -2.373 -8.860 5.562 1.00 91.62 69 LYS A O 1
ATOM 562 N N . ILE A 1 70 ? -0.636 -7.445 5.535 1.00 91.38 70 ILE A N 1
ATOM 563 C CA . ILE A 1 70 ? 0.117 -8.117 4.476 1.00 91.38 70 ILE A CA 1
ATOM 564 C C . ILE A 1 70 ? 0.903 -9.256 5.109 1.00 91.38 70 ILE A C 1
ATOM 566 O O . ILE A 1 70 ? 1.944 -9.028 5.737 1.00 91.38 70 ILE A O 1
ATOM 570 N N . ASP A 1 71 ? 0.436 -10.483 4.921 1.00 86.38 71 ASP A N 1
ATOM 571 C CA . ASP A 1 71 ? 1.101 -11.670 5.458 1.00 86.38 71 ASP A CA 1
ATOM 572 C C . ASP A 1 71 ? 2.080 -12.290 4.445 1.00 86.38 71 ASP A C 1
ATOM 574 O O . ASP A 1 71 ? 3.118 -12.822 4.845 1.00 86.38 71 ASP A O 1
ATOM 578 N N . GLU A 1 72 ? 1.892 -12.048 3.143 1.00 78.06 72 GLU A N 1
ATOM 579 C CA . GLU A 1 72 ? 2.669 -12.664 2.054 1.00 78.06 72 GLU A CA 1
ATOM 580 C C . GLU A 1 72 ? 3.171 -11.631 1.027 1.00 78.06 72 GLU A C 1
ATOM 582 O O . GLU A 1 72 ? 2.447 -10.697 0.678 1.00 78.06 72 GLU A O 1
ATOM 587 N N . LEU A 1 73 ? 4.408 -11.802 0.533 1.00 78.06 73 LEU A N 1
ATOM 588 C CA . LEU A 1 73 ? 5.023 -10.966 -0.512 1.00 78.06 73 LEU A CA 1
ATOM 589 C C . LEU A 1 73 ? 5.363 -11.791 -1.747 1.00 78.06 73 LEU A C 1
ATOM 591 O O . LEU A 1 73 ? 6.208 -12.699 -1.613 1.00 78.06 73 LEU A O 1
#